Protein AF-A0A183IX13-F1 (afdb_monomer)

Nearest PDB structures (foldseek):
  3hfh-assembly2_B  TM=8.569E-01  e=1.271E-06  Homo sapiens
  7abg-assembly1_A4  TM=7.256E-01  e=8.792E-07  Homo sapiens
  3hfh-assembly1_A  TM=7.312E-01  e=2.353E-04  Homo sapiens
  4fqg-assembly1_A  TM=5.090E-01  e=6.286E-04  Homo sapiens
  2cqn-assembly1_A  TM=9.548E-01  e=1.582E-01  Homo sapiens

Sequence (136 aa):
MFRSSFSDFASKYGRDSRFKGIEKMRERETMFDDYVREVRRKEREEKTAVRNKQKTEFVELLKEQDTIRKHSKWSEIKKTIDSDARYRQVDSSSLKEDWFKEYCKTLTSENSVIINDMHHFLFLSVSQPYQPVFLG

Organism: NCBI:txid241478

Radius of gyration: 29.64 Å; Cα contacts (8 Å, |Δi|>4): 53; chains: 1; bounding box: 59×70×67 Å

InterPro domains:
  IPR002713 FF domain [PF01846] (4-35)
  IPR002713 FF domain [PF01846] (53-103)
  IPR002713 FF domain [SM00441] (51-106)
  IPR036517 FF domain superfamily [G3DSA:1.10.10.440] (2-40)
  IPR036517 FF domain superfamily [G3DSA:1.10.10.440] (41-113)
  IPR036517 FF domain superfamily [SSF81698] (3-45)
  IPR036517 FF domain superfamily [SSF81698] (44-110)
  IPR045148 Transcription elongation regulator 1-like [PTHR15377] (3-111)

Secondary structure (DSSP, 8-state):
-----HHHHHHHHTT-HHHHT---HHHHHHHHHHHHHHHHHHHHHHHHHHHHHHHHHHHHHHHT-TT--TT--HHHHHHHHTTSHHHHT---HHHHHHHHHHHHHHHHHHHHHHHHHHHHHHHHHHT---------

Structure (mmCIF, N/CA/C/O backbone):
data_AF-A0A183IX13-F1
#
_entry.id   AF-A0A183IX13-F1
#
loop_
_atom_site.group_PDB
_atom_site.id
_atom_site.type_symbol
_atom_site.label_atom_id
_atom_site.label_alt_id
_atom_site.label_comp_id
_atom_site.label_asym_id
_atom_site.label_entity_id
_atom_site.label_seq_id
_atom_site.pdbx_PDB_ins_code
_atom_site.Cartn_x
_atom_site.Cartn_y
_atom_site.Cartn_z
_atom_site.occupancy
_atom_site.B_iso_or_equiv
_atom_site.auth_seq_id
_atom_site.auth_comp_id
_atom_site.auth_asym_id
_atom_site.auth_atom_id
_atom_site.pdbx_PDB_model_num
ATOM 1 N N . MET A 1 1 ? 10.799 -9.145 -8.803 1.00 53.34 1 MET A N 1
ATOM 2 C CA . MET A 1 1 ? 12.246 -8.816 -8.778 1.00 53.34 1 MET A CA 1
ATOM 3 C C . MET A 1 1 ? 12.897 -9.297 -10.065 1.00 53.34 1 MET A C 1
ATOM 5 O O . MET A 1 1 ? 13.230 -10.471 -10.193 1.00 53.34 1 MET A O 1
ATOM 9 N N . PHE A 1 2 ? 13.077 -8.391 -11.021 1.00 62.94 2 PHE A N 1
ATOM 10 C CA . PHE A 1 2 ? 13.815 -8.661 -12.255 1.00 62.94 2 PHE A CA 1
ATOM 11 C C . PHE A 1 2 ? 15.295 -8.977 -11.949 1.00 62.94 2 PHE A C 1
ATOM 13 O O . PHE A 1 2 ? 15.956 -8.202 -11.249 1.00 62.94 2 PHE A O 1
ATOM 20 N N . ARG A 1 3 ? 15.787 -10.135 -12.420 1.00 65.69 3 ARG A N 1
ATOM 21 C CA . ARG A 1 3 ? 17.099 -10.713 -12.054 1.00 65.69 3 ARG A CA 1
ATOM 22 C C . ARG A 1 3 ? 18.089 -10.908 -13.211 1.00 65.69 3 ARG A C 1
ATOM 24 O O . ARG A 1 3 ? 19.174 -11.411 -12.953 1.00 65.69 3 ARG A O 1
ATOM 31 N N . SER A 1 4 ? 17.764 -10.546 -14.452 1.00 80.19 4 SER A N 1
ATOM 32 C CA . SER A 1 4 ? 18.718 -10.718 -15.560 1.00 80.19 4 SER A CA 1
ATOM 33 C C . SER A 1 4 ? 19.664 -9.528 -15.675 1.00 80.19 4 SER A C 1
ATOM 35 O O . SER A 1 4 ? 19.226 -8.384 -15.536 1.00 80.19 4 SER A O 1
ATOM 37 N N . SER A 1 5 ? 20.938 -9.798 -15.957 1.00 87.88 5 SER A N 1
ATOM 38 C CA . SER A 1 5 ? 21.917 -8.775 -16.331 1.00 87.88 5 SER A CA 1
ATOM 39 C C . SER A 1 5 ? 21.714 -8.315 -17.781 1.00 87.88 5 SER A C 1
ATOM 41 O O . SER A 1 5 ? 21.017 -8.977 -18.560 1.00 87.88 5 SER A O 1
ATOM 43 N N . PHE A 1 6 ? 22.346 -7.203 -18.174 1.00 89.62 6 PHE A N 1
ATOM 44 C CA . PHE A 1 6 ? 22.346 -6.771 -19.575 1.00 89.62 6 PHE A CA 1
ATOM 45 C C . PHE A 1 6 ? 22.981 -7.825 -20.494 1.00 89.62 6 PHE A C 1
ATOM 47 O O . PHE A 1 6 ? 22.484 -8.054 -21.591 1.00 89.62 6 PHE A O 1
ATOM 54 N N . SER A 1 7 ? 24.022 -8.526 -20.031 1.00 89.31 7 SER A N 1
ATOM 55 C CA . SER A 1 7 ? 24.673 -9.603 -20.791 1.00 89.31 7 SER A CA 1
ATOM 56 C C . SER A 1 7 ? 23.712 -10.761 -21.094 1.00 89.31 7 SER A C 1
ATOM 58 O O . SER A 1 7 ? 23.627 -11.224 -22.235 1.00 89.31 7 SER A O 1
ATOM 60 N N . ASP A 1 8 ? 22.913 -11.173 -20.105 1.00 91.12 8 ASP A N 1
ATOM 61 C CA . ASP A 1 8 ? 21.891 -12.214 -20.283 1.00 91.12 8 ASP A CA 1
ATOM 62 C C . ASP A 1 8 ? 20.805 -11.761 -21.269 1.00 91.12 8 ASP A C 1
ATOM 64 O O . ASP A 1 8 ? 20.358 -12.524 -22.130 1.00 91.12 8 ASP A O 1
ATOM 68 N N . PHE A 1 9 ? 20.394 -10.494 -21.165 1.00 90.88 9 PHE A N 1
ATOM 69 C CA . PHE A 1 9 ? 19.417 -9.882 -22.059 1.00 90.88 9 PHE A CA 1
ATOM 70 C C . PHE A 1 9 ? 19.941 -9.803 -23.500 1.00 90.88 9 PHE A C 1
ATOM 72 O O . PHE A 1 9 ? 19.274 -10.259 -24.428 1.00 90.88 9 PHE A O 1
ATOM 79 N N . ALA A 1 10 ? 21.156 -9.296 -23.695 1.00 90.69 10 ALA A N 1
ATOM 80 C CA . ALA A 1 10 ? 21.797 -9.173 -24.998 1.00 90.69 10 ALA A CA 1
ATOM 81 C C . ALA A 1 10 ? 22.024 -10.541 -25.656 1.00 90.69 10 ALA A C 1
ATOM 83 O O . ALA A 1 10 ? 21.764 -10.703 -26.847 1.00 90.69 10 ALA A O 1
ATOM 84 N N . SER A 1 11 ? 22.432 -11.546 -24.880 1.00 90.81 11 SER A N 1
ATOM 85 C CA . SER A 1 11 ? 22.611 -12.916 -25.376 1.00 90.81 11 SER A CA 1
ATOM 86 C C . SER A 1 11 ? 21.286 -13.535 -25.832 1.00 90.81 11 SER A C 1
ATOM 88 O O . SER A 1 11 ? 21.237 -14.219 -26.854 1.00 90.81 11 SER A O 1
ATOM 90 N N . LYS A 1 12 ? 20.189 -13.252 -25.119 1.00 91.12 12 LYS A N 1
ATOM 91 C CA . LYS A 1 12 ? 18.851 -13.760 -25.446 1.00 91.12 12 LYS A CA 1
ATOM 92 C C . LYS A 1 12 ? 18.212 -13.055 -26.647 1.00 91.12 12 LYS A C 1
ATOM 94 O O . LYS A 1 12 ? 17.578 -13.714 -27.469 1.00 91.12 12 LYS A O 1
ATOM 99 N N . TYR A 1 13 ? 18.367 -11.736 -26.757 1.00 90.19 13 TYR A N 1
ATOM 100 C CA . TYR A 1 13 ? 17.680 -10.913 -27.763 1.00 90.19 13 TYR A CA 1
ATOM 101 C C . TYR A 1 13 ? 18.599 -10.389 -28.874 1.00 90.19 13 TYR A C 1
ATOM 103 O O . TYR A 1 13 ? 18.150 -9.646 -29.739 1.00 90.19 13 TYR A O 1
ATOM 111 N N . GLY A 1 14 ? 19.863 -10.814 -28.932 1.00 86.69 14 GLY A N 1
ATOM 112 C CA . GLY A 1 14 ? 20.855 -10.307 -29.889 1.00 86.69 14 GLY A CA 1
ATOM 113 C C . GLY A 1 14 ? 20.515 -10.511 -31.372 1.00 86.69 14 GLY A C 1
ATOM 114 O O . GLY A 1 14 ? 21.072 -9.839 -32.241 1.00 86.69 14 GLY A O 1
ATOM 115 N N . ARG A 1 15 ? 19.590 -11.428 -31.685 1.00 91.25 15 ARG A N 1
ATOM 116 C CA . ARG A 1 15 ? 19.076 -11.651 -33.048 1.00 91.25 15 ARG A CA 1
ATOM 117 C C . ARG A 1 15 ? 17.820 -10.837 -33.375 1.00 91.25 15 ARG A C 1
ATOM 119 O O . ARG A 1 15 ? 17.477 -10.759 -34.551 1.00 91.25 15 ARG A O 1
ATOM 126 N N . ASP A 1 16 ? 17.169 -10.240 -32.378 1.00 93.25 16 ASP A N 1
ATOM 127 C CA . ASP A 1 16 ? 15.936 -9.466 -32.537 1.00 93.25 16 ASP A CA 1
ATOM 128 C C . ASP A 1 16 ? 16.203 -8.185 -33.342 1.00 93.25 16 ASP A C 1
ATOM 130 O O . ASP A 1 16 ? 17.182 -7.471 -33.102 1.00 93.25 16 ASP A O 1
ATOM 134 N N . SER A 1 17 ? 15.334 -7.892 -34.312 1.00 91.06 17 SER A N 1
ATOM 135 C CA . SER A 1 17 ? 15.467 -6.716 -35.178 1.00 91.06 17 SER A CA 1
ATOM 136 C C . SER A 1 17 ? 15.423 -5.408 -34.388 1.00 91.06 17 SER A C 1
ATOM 138 O O . SER A 1 17 ? 16.157 -4.481 -34.721 1.00 91.06 17 SER A O 1
ATOM 140 N N . ARG A 1 18 ? 14.648 -5.345 -33.299 1.00 90.00 18 ARG A N 1
ATOM 141 C CA . ARG A 1 18 ? 14.557 -4.169 -32.418 1.00 90.00 18 ARG A CA 1
ATOM 142 C C . ARG A 1 18 ? 15.844 -3.962 -31.630 1.00 90.00 18 ARG A C 1
ATOM 144 O O . ARG A 1 18 ? 16.263 -2.829 -31.436 1.00 90.00 18 ARG A O 1
ATOM 151 N N . PHE A 1 19 ? 16.497 -5.051 -31.217 1.00 87.00 19 PHE A N 1
ATOM 152 C CA . PHE A 1 19 ? 17.793 -4.987 -30.537 1.00 87.00 19 PHE A CA 1
ATOM 153 C C . PHE A 1 19 ? 18.907 -4.551 -31.496 1.00 87.00 19 PHE A C 1
ATOM 155 O O . PHE A 1 19 ? 19.734 -3.710 -31.150 1.00 87.00 19 PHE A O 1
ATOM 162 N N . LYS A 1 20 ? 18.918 -5.087 -32.724 1.00 89.56 20 LYS A N 1
ATOM 163 C CA . LYS A 1 20 ? 19.896 -4.716 -33.760 1.00 89.56 20 LYS A CA 1
ATOM 164 C C . LYS A 1 20 ? 19.704 -3.300 -34.299 1.00 89.56 20 LYS A C 1
ATOM 166 O O . LYS A 1 20 ? 20.701 -2.664 -34.620 1.00 89.56 20 LYS A O 1
ATOM 171 N N . GLY A 1 21 ? 18.460 -2.827 -34.375 1.00 90.00 21 GLY A N 1
ATOM 172 C CA . GLY A 1 21 ? 18.111 -1.496 -34.878 1.00 90.00 21 GLY A CA 1
ATOM 173 C C . GLY A 1 21 ? 18.619 -0.340 -34.013 1.00 90.00 21 GLY A C 1
ATOM 174 O O . GLY A 1 21 ? 18.672 0.788 -34.483 1.00 90.00 21 GLY A O 1
ATOM 175 N N . ILE A 1 22 ? 19.032 -0.607 -32.771 1.00 90.00 22 ILE A N 1
ATOM 176 C CA . ILE A 1 22 ? 19.727 0.371 -31.930 1.00 90.00 22 ILE A CA 1
ATOM 177 C C . ILE A 1 22 ? 21.218 0.234 -32.222 1.00 90.00 22 ILE A C 1
ATOM 179 O O . ILE A 1 22 ? 21.835 -0.745 -31.814 1.00 90.00 22 ILE A O 1
ATOM 183 N N . GLU A 1 23 ? 21.823 1.167 -32.942 1.00 88.25 23 GLU A N 1
ATOM 184 C CA . GLU A 1 23 ? 23.198 0.993 -33.432 1.00 88.25 23 GLU A CA 1
ATOM 185 C C . GLU A 1 23 ? 24.246 1.088 -32.316 1.00 88.25 23 GLU A C 1
ATOM 187 O O . GLU A 1 23 ? 25.223 0.335 -32.299 1.00 88.25 23 GLU A O 1
ATOM 192 N N . LYS A 1 24 ? 24.036 1.979 -31.340 1.00 92.88 24 LYS A N 1
ATOM 193 C CA . LYS A 1 24 ? 25.019 2.231 -30.283 1.00 92.88 24 LYS A CA 1
ATOM 194 C C . LYS A 1 24 ? 24.825 1.288 -29.101 1.00 92.88 24 LYS A C 1
ATOM 196 O O . LYS A 1 24 ? 23.783 1.292 -28.451 1.00 92.88 24 LYS A O 1
ATOM 201 N N . MET A 1 25 ? 25.883 0.557 -28.742 1.00 89.94 25 MET A N 1
ATOM 202 C CA . MET A 1 25 ? 25.877 -0.349 -27.582 1.00 89.94 25 MET A CA 1
ATOM 203 C C . MET A 1 25 ? 25.474 0.366 -26.284 1.00 89.94 25 MET A C 1
ATOM 205 O O . MET A 1 25 ? 24.652 -0.142 -25.529 1.00 89.94 25 MET A O 1
ATOM 209 N N 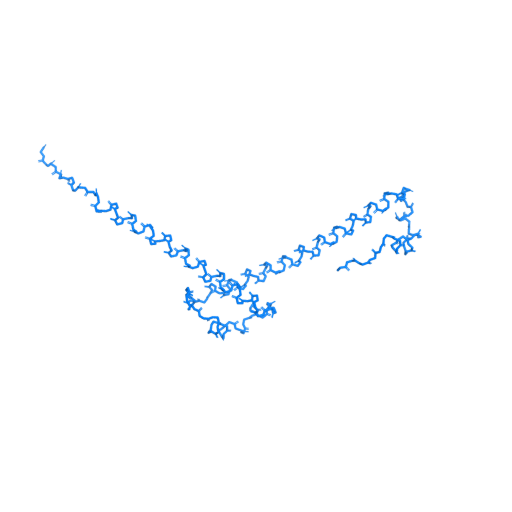. ARG A 1 26 ? 25.986 1.585 -26.072 1.00 91.06 26 ARG A N 1
ATOM 210 C CA . ARG A 1 26 ? 25.656 2.405 -24.899 1.00 91.06 26 ARG A CA 1
ATOM 211 C C . ARG A 1 26 ? 24.166 2.751 -24.818 1.00 91.06 26 ARG A C 1
ATOM 213 O O . ARG A 1 26 ? 23.618 2.808 -23.724 1.00 91.06 26 ARG A O 1
ATOM 220 N N . GLU A 1 27 ? 23.506 2.973 -25.954 1.00 92.88 27 GLU A N 1
ATOM 221 C CA . GLU A 1 27 ? 22.063 3.253 -25.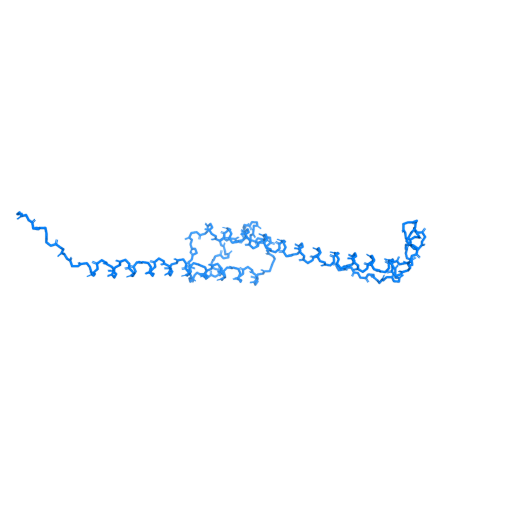987 1.00 92.88 27 GLU A CA 1
ATOM 222 C C . GLU A 1 27 ? 21.254 1.990 -25.656 1.00 92.88 27 GLU A C 1
ATOM 224 O O . GLU A 1 27 ? 20.282 2.071 -24.908 1.00 92.88 27 GLU A O 1
ATOM 229 N N . ARG A 1 28 ? 21.695 0.809 -26.121 1.00 92.06 28 ARG A N 1
ATOM 230 C CA . ARG A 1 28 ? 21.084 -0.482 -25.747 1.00 92.06 28 ARG A CA 1
ATOM 231 C C . ARG A 1 28 ? 21.135 -0.719 -24.240 1.00 92.06 28 ARG A C 1
ATOM 233 O O . ARG A 1 28 ? 20.127 -1.105 -23.654 1.00 92.06 28 ARG A O 1
ATOM 240 N N . GLU A 1 29 ? 22.297 -0.489 -23.637 1.00 92.56 29 GLU A N 1
ATOM 241 C CA . GLU A 1 29 ? 22.506 -0.646 -22.196 1.00 92.56 29 GLU A CA 1
ATOM 242 C C . GLU A 1 29 ? 21.690 0.381 -21.398 1.00 92.56 29 GLU A C 1
ATOM 244 O O . GLU A 1 29 ? 20.966 0.001 -20.483 1.00 92.56 29 GLU A O 1
ATOM 249 N N . THR A 1 30 ? 21.684 1.651 -21.822 1.00 94.38 30 THR A N 1
ATOM 250 C CA . THR A 1 30 ? 20.882 2.709 -21.177 1.00 94.38 30 THR A CA 1
ATOM 251 C C . THR A 1 30 ? 19.391 2.366 -21.170 1.00 94.38 30 THR A C 1
ATOM 253 O O . THR A 1 30 ? 18.747 2.430 -20.126 1.00 94.38 30 THR A O 1
ATOM 256 N N . MET A 1 31 ? 18.834 1.943 -22.311 1.00 91.94 31 MET A N 1
ATOM 257 C CA . MET A 1 31 ? 17.415 1.575 -22.385 1.00 91.94 31 MET A CA 1
ATOM 258 C C . MET A 1 31 ? 17.081 0.344 -21.543 1.00 91.94 31 MET A C 1
ATOM 260 O O . MET A 1 31 ? 15.993 0.263 -20.970 1.00 91.94 31 MET A O 1
ATOM 264 N N . PHE A 1 32 ? 18.003 -0.615 -21.457 1.00 92.12 32 PHE A N 1
ATOM 265 C CA . PHE A 1 32 ? 17.837 -1.761 -20.576 1.00 92.12 32 PHE A CA 1
ATOM 266 C C . PHE A 1 32 ? 17.823 -1.335 -19.104 1.00 92.12 32 PHE A C 1
ATOM 268 O O . PHE A 1 32 ? 16.908 -1.716 -18.376 1.00 92.12 32 PHE A O 1
ATOM 275 N N . ASP A 1 33 ? 18.777 -0.515 -18.671 1.00 92.12 33 ASP A N 1
ATOM 276 C CA . ASP A 1 33 ? 18.857 -0.040 -17.289 1.00 92.12 33 ASP A CA 1
ATOM 277 C C . ASP A 1 33 ? 17.637 0.794 -16.891 1.00 92.12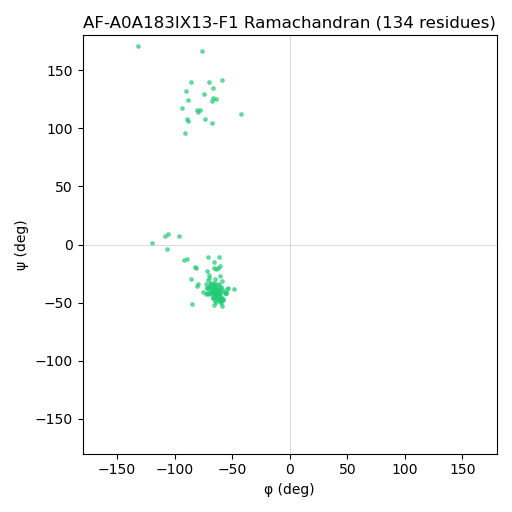 33 ASP A C 1
ATOM 279 O O . ASP A 1 33 ? 17.092 0.615 -15.796 1.00 92.12 33 ASP A O 1
ATOM 283 N N . ASP A 1 34 ? 17.166 1.662 -17.787 1.00 94.69 34 ASP A N 1
ATOM 284 C CA . ASP A 1 34 ? 15.947 2.438 -17.582 1.00 94.69 34 ASP A CA 1
ATOM 285 C C . ASP A 1 34 ? 14.724 1.524 -17.469 1.00 94.69 34 ASP A C 1
ATOM 287 O O . ASP A 1 34 ? 13.941 1.662 -16.528 1.00 94.69 34 ASP A O 1
ATOM 291 N N . TYR A 1 35 ? 14.596 0.519 -18.340 1.00 92.25 35 TYR A N 1
ATOM 292 C CA . TYR A 1 35 ? 13.537 -0.483 -18.225 1.00 92.25 35 TYR A CA 1
ATOM 293 C C . TYR A 1 35 ? 13.597 -1.233 -16.887 1.00 92.25 35 TYR A C 1
ATOM 295 O O . TYR A 1 35 ? 12.580 -1.374 -16.206 1.00 92.25 35 TYR A O 1
ATOM 303 N N . VAL A 1 36 ? 14.781 -1.681 -16.459 1.00 92.00 36 VAL A N 1
ATOM 304 C CA . VAL A 1 36 ? 14.958 -2.362 -15.167 1.00 92.00 36 VAL A CA 1
ATOM 305 C C . VAL A 1 36 ? 14.568 -1.448 -14.007 1.00 92.00 36 VAL A C 1
ATOM 307 O O . VAL A 1 36 ? 13.903 -1.896 -13.065 1.00 92.00 36 VAL A O 1
ATOM 310 N N . ARG A 1 37 ? 14.957 -0.169 -14.059 1.00 92.38 37 ARG A N 1
ATOM 311 C CA . ARG A 1 37 ? 14.584 0.835 -13.057 1.00 92.38 37 ARG A CA 1
ATOM 312 C C . ARG A 1 37 ? 13.072 1.014 -13.005 1.00 92.38 37 ARG A C 1
ATOM 314 O O . ARG A 1 37 ? 12.508 0.962 -11.912 1.00 92.38 37 ARG A O 1
ATOM 321 N N . GLU A 1 38 ? 12.427 1.151 -14.157 1.00 93.75 38 GLU A N 1
ATOM 322 C CA . GLU A 1 38 ? 10.981 1.329 -14.261 1.00 93.75 38 GLU A CA 1
ATOM 323 C C . GLU A 1 38 ? 10.209 0.105 -13.772 1.00 93.75 38 GLU A C 1
ATOM 325 O O . GLU A 1 38 ? 9.277 0.248 -12.982 1.00 93.75 38 GLU A O 1
ATOM 330 N N . VAL A 1 39 ? 10.635 -1.111 -14.125 1.00 92.62 39 VAL A N 1
ATOM 331 C CA . VAL A 1 39 ? 10.039 -2.347 -13.595 1.00 92.62 39 VAL A CA 1
ATOM 332 C C . VAL A 1 39 ? 10.148 -2.384 -12.071 1.00 92.62 39 VAL A C 1
ATOM 334 O O . VAL A 1 39 ? 9.155 -2.624 -11.386 1.00 92.62 39 VAL A O 1
ATOM 337 N N . ARG A 1 40 ? 11.326 -2.086 -11.507 1.00 91.00 40 ARG A N 1
ATOM 338 C CA . ARG A 1 40 ? 11.527 -2.049 -10.046 1.00 91.00 40 ARG A CA 1
ATOM 339 C C . ARG A 1 40 ? 10.729 -0.940 -9.366 1.00 91.00 40 ARG A C 1
ATOM 341 O O . ARG A 1 40 ? 10.323 -1.092 -8.213 1.00 91.00 40 ARG A O 1
ATOM 348 N N . ARG A 1 41 ? 10.556 0.204 -10.024 1.00 93.12 41 ARG A N 1
ATOM 349 C CA . ARG A 1 41 ? 9.724 1.307 -9.537 1.00 93.12 41 ARG A CA 1
ATOM 350 C C . ARG A 1 41 ? 8.260 0.868 -9.497 1.00 93.12 41 ARG A C 1
ATOM 352 O O . ARG A 1 41 ? 7.663 0.908 -8.425 1.00 93.12 41 ARG A O 1
ATOM 359 N N . LYS A 1 42 ? 7.743 0.330 -10.603 1.00 93.25 42 LYS A N 1
ATOM 360 C CA . LYS A 1 42 ? 6.367 -0.161 -10.724 1.00 93.25 42 LYS A CA 1
ATOM 361 C C . LYS A 1 42 ? 6.052 -1.279 -9.726 1.00 93.25 42 LYS A C 1
ATOM 363 O O . LYS A 1 42 ? 5.049 -1.185 -9.032 1.00 93.25 42 LYS A O 1
ATOM 368 N N . GLU A 1 43 ? 6.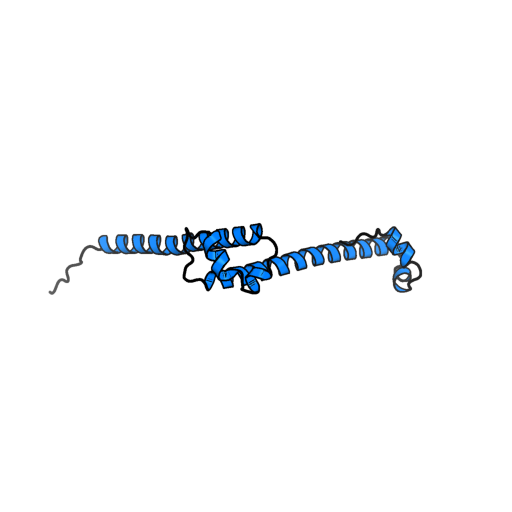934 -2.273 -9.568 1.00 92.81 43 GLU A N 1
ATOM 369 C CA . GLU A 1 43 ? 6.765 -3.349 -8.570 1.00 92.81 43 GLU A CA 1
ATOM 370 C C . GLU A 1 43 ? 6.632 -2.786 -7.136 1.00 92.81 43 GLU A C 1
ATOM 372 O O . GLU A 1 43 ? 5.813 -3.256 -6.342 1.00 92.81 43 GLU A O 1
ATOM 377 N N . ARG A 1 44 ? 7.429 -1.766 -6.777 1.00 91.88 44 ARG A N 1
ATOM 378 C CA . ARG A 1 44 ? 7.368 -1.130 -5.447 1.00 91.88 44 ARG A CA 1
ATOM 379 C C . ARG A 1 44 ? 6.097 -0.307 -5.250 1.00 91.88 44 ARG A C 1
ATOM 381 O O . ARG A 1 44 ? 5.520 -0.334 -4.159 1.00 91.88 44 ARG A O 1
ATOM 388 N N . GLU A 1 45 ? 5.691 0.431 -6.275 1.00 94.94 45 GLU A N 1
ATOM 389 C CA . GLU A 1 45 ? 4.483 1.254 -6.255 1.00 94.94 45 GLU A CA 1
ATOM 390 C C . GLU A 1 45 ? 3.228 0.399 -6.172 1.00 94.94 45 GLU A C 1
ATOM 392 O O . GLU A 1 45 ? 2.391 0.660 -5.317 1.00 94.94 45 GLU A O 1
ATOM 397 N N . GLU A 1 46 ? 3.132 -0.669 -6.960 1.00 94.38 46 GLU A N 1
ATOM 398 C CA . GLU A 1 46 ? 2.004 -1.599 -6.927 1.00 94.38 46 GLU A CA 1
ATOM 399 C C . GLU A 1 46 ? 1.874 -2.264 -5.553 1.00 94.38 46 GLU A C 1
ATOM 401 O O . GLU A 1 46 ? 0.806 -2.231 -4.943 1.00 94.38 46 GLU A O 1
ATOM 406 N N . LYS A 1 47 ? 2.984 -2.755 -4.982 1.00 92.69 47 LYS A N 1
ATOM 407 C CA . LYS A 1 47 ? 2.989 -3.302 -3.615 1.00 92.69 47 LYS A CA 1
ATOM 408 C C . LYS A 1 47 ? 2.533 -2.270 -2.576 1.00 92.69 47 LYS A C 1
ATOM 410 O O . LYS A 1 47 ? 1.853 -2.612 -1.609 1.00 92.69 47 LYS A O 1
ATOM 415 N N . THR A 1 48 ? 2.924 -1.010 -2.751 1.00 94.25 48 THR A N 1
ATOM 416 C CA . THR A 1 48 ? 2.523 0.083 -1.858 1.00 94.25 48 THR A CA 1
ATOM 417 C C . THR A 1 48 ? 1.052 0.445 -2.037 1.00 94.25 48 THR A C 1
ATOM 419 O O . THR A 1 48 ? 0.358 0.616 -1.040 1.00 94.25 48 THR A O 1
ATOM 422 N N . ALA A 1 49 ? 0.557 0.495 -3.272 1.00 95.50 49 ALA A N 1
ATOM 423 C CA . ALA A 1 49 ? -0.836 0.772 -3.593 1.00 95.50 49 ALA A CA 1
ATOM 424 C C . ALA A 1 49 ? -1.763 -0.310 -3.028 1.00 95.50 49 ALA A C 1
ATOM 426 O O . ALA A 1 49 ? -2.746 0.022 -2.371 1.00 95.50 49 ALA A O 1
ATOM 427 N N . VAL A 1 50 ? -1.406 -1.591 -3.185 1.00 94.88 50 VAL A N 1
ATOM 428 C CA . VAL A 1 50 ? -2.150 -2.715 -2.595 1.00 94.88 50 VAL A CA 1
ATOM 429 C C . VAL A 1 50 ? -2.196 -2.596 -1.072 1.00 94.88 50 VAL A C 1
ATOM 431 O O . VAL A 1 50 ? -3.277 -2.655 -0.491 1.00 94.88 50 VAL A O 1
ATOM 434 N N . ARG A 1 51 ? -1.050 -2.351 -0.418 1.00 93.81 51 ARG A N 1
ATOM 435 C CA . ARG A 1 51 ? -0.992 -2.171 1.042 1.00 93.81 51 ARG A CA 1
ATOM 436 C C . ARG A 1 51 ? -1.830 -0.979 1.510 1.00 93.81 51 ARG A C 1
ATOM 438 O O . ARG A 1 51 ? -2.511 -1.075 2.525 1.00 93.81 51 ARG A O 1
ATOM 445 N N . ASN A 1 52 ? -1.769 0.144 0.798 1.00 95.50 52 ASN A N 1
ATOM 446 C CA . ASN A 1 52 ? -2.527 1.342 1.148 1.00 95.50 52 ASN A CA 1
ATOM 447 C C . ASN A 1 52 ? -4.031 1.112 0.977 1.00 95.50 52 ASN A C 1
ATOM 449 O O . ASN A 1 52 ? -4.790 1.482 1.863 1.00 95.50 52 ASN A O 1
ATOM 453 N N . LYS A 1 53 ? -4.451 0.446 -0.105 1.00 95.94 53 LYS A N 1
ATOM 454 C CA . LYS A 1 53 ? -5.849 0.061 -0.323 1.00 95.94 53 LYS A CA 1
ATOM 455 C C . LYS A 1 53 ? -6.359 -0.841 0.804 1.00 95.94 53 LYS A C 1
ATOM 457 O O . LYS A 1 53 ? -7.363 -0.516 1.424 1.00 95.94 53 LYS A O 1
ATOM 462 N N . GLN A 1 54 ? -5.613 -1.900 1.128 1.00 96.62 54 GLN A N 1
ATOM 463 C CA . GLN A 1 54 ? -5.921 -2.790 2.252 1.00 96.62 54 GLN A CA 1
ATOM 464 C C . GLN A 1 54 ? -6.041 -2.026 3.575 1.00 96.62 54 GLN A C 1
ATOM 466 O O . GLN A 1 54 ? -6.947 -2.291 4.356 1.00 96.62 54 GLN A O 1
ATOM 471 N N . LYS A 1 55 ? -5.142 -1.064 3.828 1.00 96.19 55 LYS A N 1
ATOM 472 C CA . LYS A 1 55 ? -5.203 -0.220 5.026 1.00 96.19 55 LYS A CA 1
ATOM 473 C C . LYS A 1 55 ? -6.473 0.624 5.052 1.00 96.19 55 LYS A C 1
ATOM 475 O O . LYS A 1 55 ? -7.121 0.678 6.091 1.00 96.19 55 LYS A O 1
ATOM 480 N N . THR A 1 56 ? -6.824 1.269 3.942 1.00 96.69 56 THR A N 1
ATOM 481 C CA . THR A 1 56 ? -8.043 2.081 3.842 1.00 96.69 56 THR A CA 1
ATOM 482 C C . THR A 1 56 ? -9.286 1.242 4.123 1.00 96.69 56 THR A C 1
ATOM 484 O O . THR A 1 56 ? -10.033 1.575 5.035 1.00 96.69 56 THR A O 1
ATOM 487 N N . GLU A 1 57 ? -9.448 0.115 3.427 1.00 96.69 57 GLU A N 1
ATOM 488 C CA . GLU A 1 57 ? -10.595 -0.793 3.589 1.00 96.69 57 GLU A CA 1
ATOM 489 C C . GLU A 1 57 ? -10.677 -1.350 5.022 1.00 96.69 57 GLU A C 1
ATOM 491 O O . GLU A 1 57 ? -11.753 -1.436 5.614 1.00 96.69 57 GLU A O 1
ATOM 496 N N . PHE A 1 58 ? -9.531 -1.683 5.622 1.00 96.94 58 PHE A N 1
ATOM 497 C CA . PHE A 1 58 ? -9.465 -2.141 7.007 1.00 96.94 58 PHE A CA 1
ATOM 498 C C . PHE A 1 58 ? -9.852 -1.041 8.006 1.00 96.94 58 PHE A C 1
ATOM 500 O O . PHE A 1 58 ? -10.568 -1.302 8.967 1.00 96.94 58 PHE A O 1
ATOM 507 N N . VAL A 1 59 ? -9.400 0.197 7.798 1.00 95.31 59 VAL A N 1
ATOM 508 C CA . VAL A 1 59 ? -9.762 1.328 8.665 1.00 95.31 59 VAL A CA 1
ATOM 509 C C . VAL A 1 59 ? -11.241 1.693 8.513 1.00 95.31 59 VAL A C 1
ATOM 511 O O . VAL A 1 59 ? -11.868 2.048 9.504 1.00 95.31 59 VAL A O 1
ATOM 514 N N . GLU A 1 60 ? -11.819 1.582 7.318 1.00 96.19 60 GLU A N 1
ATOM 515 C CA . GLU A 1 60 ? -13.267 1.733 7.107 1.00 96.19 60 GLU A CA 1
ATOM 516 C C . GLU A 1 60 ? -14.060 0.698 7.909 1.00 96.19 60 GLU A C 1
ATOM 518 O O . GLU A 1 60 ? -14.960 1.074 8.656 1.00 96.19 60 GLU A O 1
ATOM 523 N N . LEU A 1 61 ? -13.646 -0.573 7.872 1.00 96.00 61 LEU A N 1
ATOM 524 C CA . LEU A 1 61 ? -14.223 -1.620 8.717 1.00 96.00 61 LEU A CA 1
ATOM 525 C C . LEU A 1 61 ? -14.145 -1.270 10.212 1.00 96.00 61 LEU A C 1
ATOM 527 O O . LEU A 1 61 ? -15.105 -1.504 10.941 1.00 96.00 61 LEU A O 1
ATOM 531 N N . LEU A 1 62 ? -13.026 -0.705 10.683 1.00 94.88 62 LEU A N 1
ATOM 532 C CA . LEU A 1 62 ? -12.902 -0.265 12.078 1.00 94.88 62 LEU A CA 1
ATOM 533 C C . LEU A 1 62 ? -13.838 0.905 12.405 1.00 94.88 62 LEU A C 1
ATOM 535 O O . LEU A 1 62 ? -14.398 0.935 13.496 1.00 94.88 62 LEU A O 1
ATOM 539 N N . LYS A 1 63 ? -14.027 1.851 11.480 1.00 92.88 63 LYS A N 1
ATOM 540 C CA . LYS A 1 63 ? -14.949 2.984 11.662 1.00 92.88 63 LYS A CA 1
ATOM 541 C C . LYS A 1 63 ? -16.407 2.548 11.776 1.00 92.88 63 LYS A C 1
ATOM 543 O O . LYS A 1 63 ? -17.165 3.210 12.469 1.00 92.88 63 LYS A O 1
ATOM 548 N N . GLU A 1 64 ? -16.782 1.444 11.136 1.00 93.69 64 GLU A N 1
ATOM 549 C CA . GLU A 1 64 ? -18.117 0.840 11.258 1.00 93.69 64 GLU A CA 1
ATOM 550 C C . GLU A 1 64 ? -18.355 0.181 12.632 1.00 93.69 64 GLU A C 1
ATOM 552 O O . GLU A 1 64 ? -19.481 -0.192 12.951 1.00 93.69 64 GLU A O 1
ATOM 557 N N . GLN A 1 65 ? -17.316 0.014 13.463 1.00 91.94 65 GLN A N 1
ATOM 558 C CA . GLN A 1 65 ? -17.452 -0.583 14.792 1.00 91.94 65 GLN A CA 1
ATOM 559 C C . GLN A 1 65 ? -17.713 0.483 15.865 1.00 91.94 65 GLN A C 1
ATOM 561 O O . GLN A 1 65 ? -16.786 1.017 16.481 1.00 91.94 65 GLN A O 1
ATOM 566 N N . ASP A 1 66 ? -18.987 0.694 16.197 1.00 87.12 66 ASP A N 1
ATOM 567 C CA . ASP A 1 66 ? -19.428 1.643 17.234 1.00 87.12 66 ASP A CA 1
ATOM 568 C C . ASP A 1 66 ? -18.908 1.337 18.649 1.00 87.12 66 ASP A C 1
ATOM 570 O O . ASP A 1 66 ? -19.048 2.154 19.562 1.00 87.12 66 ASP A O 1
ATOM 574 N N . THR A 1 67 ? -18.314 0.164 18.872 1.00 87.31 67 THR A N 1
ATOM 575 C CA . THR A 1 67 ? -17.761 -0.275 20.163 1.00 87.31 67 THR A CA 1
ATOM 576 C C . THR A 1 67 ? -16.296 0.123 20.360 1.00 87.31 67 THR A C 1
ATOM 578 O O . THR A 1 67 ? -15.785 0.048 21.482 1.00 87.31 67 THR A O 1
ATOM 581 N N . ILE A 1 68 ? -15.605 0.579 19.307 1.00 91.38 68 ILE A N 1
ATOM 582 C CA . ILE A 1 68 ? -14.199 0.976 19.406 1.00 91.38 68 ILE A CA 1
ATOM 583 C C . ILE A 1 68 ? -14.081 2.321 20.127 1.00 91.38 68 ILE A C 1
ATOM 585 O O . ILE A 1 68 ? -14.744 3.313 19.828 1.00 91.38 68 ILE A O 1
ATOM 58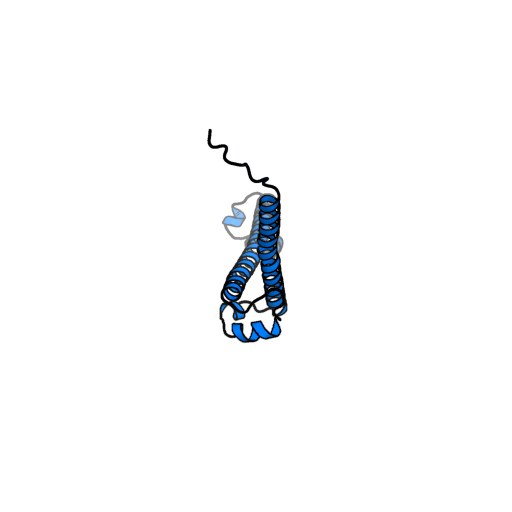9 N N . ARG A 1 69 ? -13.204 2.352 21.123 1.00 87.44 69 ARG A N 1
ATOM 590 C CA . ARG A 1 69 ? -12.818 3.515 21.918 1.00 87.44 69 ARG A CA 1
ATOM 591 C C . ARG A 1 69 ? -11.294 3.566 21.994 1.00 87.44 69 ARG A C 1
ATOM 593 O O . ARG A 1 69 ? -10.596 2.605 21.670 1.00 87.44 69 ARG A O 1
ATOM 600 N N . LYS A 1 70 ? -10.766 4.674 22.516 1.00 86.12 70 LYS A N 1
ATOM 601 C CA . LYS A 1 70 ? -9.324 4.905 22.728 1.00 86.12 70 LYS A CA 1
ATOM 602 C C . LYS A 1 70 ? -8.595 3.742 23.419 1.00 86.12 70 LYS A C 1
ATOM 604 O O . LYS A 1 70 ? -7.444 3.463 23.100 1.00 86.12 70 LYS A O 1
ATOM 609 N N . HIS A 1 71 ? -9.244 3.106 24.393 1.00 87.19 71 HIS A N 1
ATOM 610 C CA . HIS A 1 71 ? -8.647 2.064 25.233 1.00 87.19 71 HIS A CA 1
ATOM 611 C C . HIS A 1 71 ? -9.127 0.648 24.886 1.00 87.19 71 HIS A C 1
ATOM 613 O O . HIS A 1 71 ? -8.825 -0.288 25.629 1.00 87.19 71 HIS A O 1
ATOM 619 N N . SER A 1 72 ? -9.857 0.485 23.774 1.00 91.56 72 SER A N 1
ATOM 620 C CA . SER A 1 72 ? -10.336 -0.822 23.325 1.00 91.56 72 SER A CA 1
ATOM 621 C C . SER A 1 72 ? -9.175 -1.785 23.099 1.00 91.56 72 SER A C 1
ATOM 623 O O . SER A 1 72 ? -8.102 -1.412 22.615 1.00 91.56 72 SER A O 1
ATOM 625 N N . LYS A 1 73 ? -9.386 -3.051 23.462 1.00 93.94 73 LYS A N 1
ATOM 626 C CA . LYS A 1 73 ? -8.378 -4.099 23.320 1.00 93.94 73 LYS A CA 1
ATOM 627 C C . LYS A 1 73 ? -8.516 -4.775 21.963 1.00 93.94 73 LYS A C 1
ATOM 629 O O . LYS A 1 73 ? -9.597 -5.221 21.586 1.00 93.94 73 LYS A O 1
ATOM 634 N N . TRP A 1 74 ? -7.392 -4.928 21.262 1.00 95.31 74 TRP A N 1
ATOM 635 C CA . TRP A 1 74 ? -7.352 -5.605 19.963 1.00 95.31 74 TRP A CA 1
ATOM 636 C C . TRP A 1 74 ? -7.957 -7.016 20.012 1.00 95.31 74 TRP A C 1
ATOM 638 O O . TRP A 1 74 ? -8.672 -7.416 19.101 1.00 95.31 74 TRP A O 1
ATOM 648 N N . SER A 1 75 ? -7.734 -7.755 21.102 1.00 94.81 75 SER A N 1
ATOM 649 C CA . SER A 1 75 ? -8.255 -9.112 21.306 1.00 94.81 75 SER A CA 1
ATOM 650 C C . SER A 1 75 ? -9.781 -9.221 21.305 1.00 94.81 75 SER A C 1
ATOM 652 O O . SER A 1 75 ? -10.302 -10.294 21.010 1.00 94.81 75 SER A O 1
ATOM 654 N N . GLU A 1 76 ? -10.491 -8.155 21.672 1.00 92.88 76 GLU A N 1
ATOM 655 C CA . GLU A 1 76 ? -11.958 -8.119 21.699 1.00 92.88 76 GLU A CA 1
ATOM 656 C C . GLU A 1 76 ? -12.494 -7.760 20.317 1.00 92.88 76 GLU A C 1
ATOM 658 O O . GLU A 1 76 ? -13.277 -8.514 19.747 1.00 92.88 76 GLU A O 1
ATOM 663 N N . ILE A 1 77 ? -11.976 -6.673 19.739 1.00 94.38 77 ILE A N 1
ATOM 664 C CA . ILE A 1 77 ? -12.373 -6.186 18.413 1.00 94.38 77 ILE A CA 1
ATOM 665 C C . ILE A 1 77 ? -12.062 -7.215 17.330 1.00 94.38 77 ILE A C 1
ATOM 667 O O . ILE A 1 77 ? -12.879 -7.465 16.454 1.00 94.38 77 ILE A O 1
ATOM 671 N N . LYS A 1 78 ? -10.915 -7.896 17.413 1.00 93.44 78 LYS A N 1
ATOM 672 C CA . LYS A 1 78 ? -10.551 -8.950 16.464 1.00 93.44 78 LYS A CA 1
ATOM 673 C C . LYS A 1 78 ? -11.641 -10.019 16.335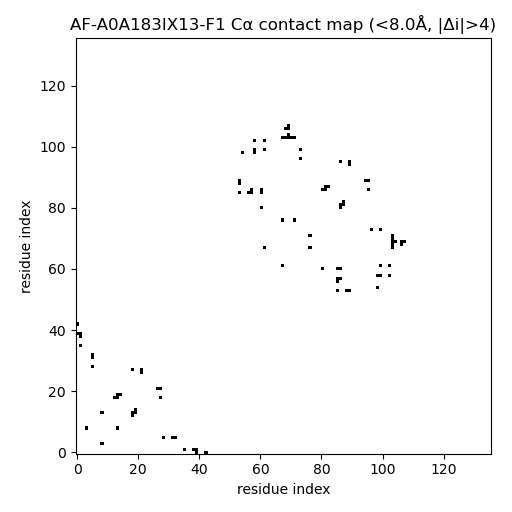 1.00 93.44 78 LYS A C 1
ATOM 675 O O . LYS A 1 78 ? -11.859 -10.486 15.228 1.00 93.44 78 LYS A O 1
ATOM 680 N N . LYS A 1 79 ? -12.320 -10.395 17.424 1.00 93.38 79 LYS A N 1
ATOM 681 C CA . LYS A 1 79 ? -13.365 -11.436 17.402 1.00 93.38 79 LYS A CA 1
ATOM 682 C C . LYS A 1 79 ? -14.647 -10.983 16.706 1.00 93.38 79 LYS A C 1
ATOM 684 O O . LYS A 1 79 ? -15.424 -11.828 16.287 1.00 93.38 79 LYS A O 1
ATOM 689 N N . THR A 1 80 ? -14.897 -9.676 16.628 1.00 93.44 80 THR A N 1
ATOM 690 C CA . THR A 1 80 ? -16.094 -9.149 15.963 1.00 93.44 80 THR A CA 1
ATOM 691 C C . THR A 1 80 ? -15.873 -8.976 14.466 1.00 93.44 80 THR A C 1
ATOM 693 O O . THR A 1 80 ? -16.813 -9.132 13.695 1.00 93.44 80 THR A O 1
ATOM 696 N N . ILE A 1 81 ? -14.633 -8.703 14.045 1.00 94.50 81 ILE A N 1
ATOM 697 C CA . ILE A 1 81 ? -14.305 -8.384 12.649 1.00 94.50 81 ILE A CA 1
ATOM 698 C C . ILE A 1 81 ? -13.581 -9.508 11.883 1.00 94.50 81 ILE A C 1
ATOM 700 O O . ILE A 1 81 ? -13.322 -9.350 10.693 1.00 94.50 81 ILE A O 1
ATOM 704 N N . ASP A 1 82 ? -13.227 -10.636 12.513 1.00 94.12 82 ASP A N 1
ATOM 705 C CA . ASP A 1 82 ? -12.411 -11.700 11.886 1.00 94.12 82 ASP A CA 1
ATOM 706 C C . ASP A 1 82 ? -13.078 -12.430 10.703 1.00 94.12 82 ASP A C 1
ATOM 708 O O . ASP A 1 82 ? -12.406 -13.049 9.862 1.00 94.12 82 ASP A O 1
ATOM 712 N N . SER A 1 83 ? -14.402 -12.358 10.627 1.00 93.94 83 SER A N 1
ATOM 713 C CA . SER A 1 83 ? -15.202 -12.924 9.547 1.00 93.94 83 SER A CA 1
ATOM 714 C C . SER A 1 83 ? -15.280 -12.020 8.313 1.00 93.94 83 SER A C 1
ATOM 716 O O . SER A 1 83 ? -15.535 -12.535 7.223 1.00 93.94 83 SER A O 1
ATOM 718 N N . ASP A 1 84 ? -14.994 -10.719 8.445 1.00 95.94 84 ASP A N 1
ATOM 719 C CA . ASP A 1 84 ? -15.092 -9.747 7.352 1.00 95.94 84 ASP A CA 1
ATOM 720 C C . ASP A 1 84 ? -13.990 -9.972 6.298 1.00 95.94 84 ASP A C 1
ATOM 722 O O . ASP A 1 84 ? -12.823 -10.254 6.604 1.00 95.94 84 ASP A O 1
ATOM 726 N N . ALA A 1 85 ? -14.351 -9.837 5.022 1.00 95.06 85 ALA A N 1
ATOM 727 C CA . ALA A 1 85 ? -13.422 -10.017 3.912 1.00 95.06 85 ALA A CA 1
ATOM 728 C C . ALA A 1 85 ? -12.255 -9.013 3.956 1.00 95.06 8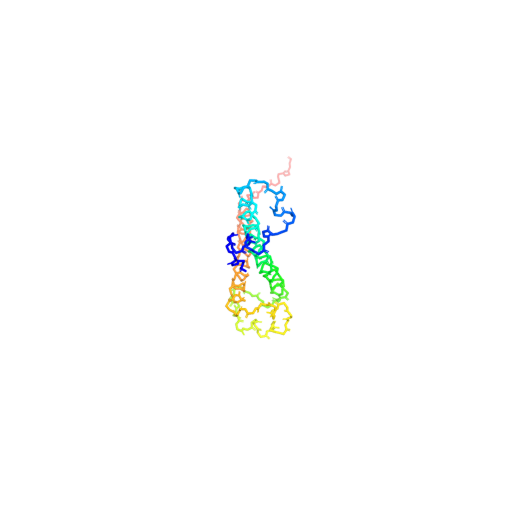5 ALA A C 1
ATOM 730 O O . ALA A 1 85 ? -11.110 -9.406 3.724 1.00 95.06 85 ALA A O 1
ATOM 731 N N . ARG A 1 86 ? -12.511 -7.752 4.333 1.00 94.62 86 ARG A N 1
ATOM 732 C CA . ARG A 1 86 ? -11.504 -6.681 4.459 1.00 94.62 86 ARG A CA 1
ATOM 733 C C . ARG A 1 86 ? -10.509 -6.982 5.579 1.00 94.62 86 ARG A C 1
ATOM 735 O O . ARG A 1 86 ? -9.322 -6.684 5.456 1.00 94.62 86 ARG A O 1
ATOM 742 N N . TYR A 1 87 ? -10.954 -7.649 6.648 1.00 94.81 87 TYR A N 1
ATOM 743 C CA . TYR A 1 87 ? -10.056 -8.174 7.679 1.00 94.81 87 TYR A CA 1
ATOM 744 C C . TYR A 1 87 ? -9.171 -9.301 7.138 1.00 94.81 87 TYR A C 1
ATOM 746 O O . TYR A 1 87 ? -7.965 -9.335 7.402 1.00 94.81 87 TYR A O 1
ATOM 754 N N . ARG A 1 88 ? -9.758 -10.252 6.403 1.00 94.00 88 ARG A N 1
ATOM 755 C CA . ARG A 1 88 ? -9.048 -11.429 5.873 1.00 94.00 88 ARG A CA 1
ATOM 756 C C . ARG A 1 88 ? -8.064 -11.086 4.758 1.00 94.00 88 ARG A C 1
ATOM 758 O O . ARG A 1 88 ? -7.074 -11.788 4.618 1.00 94.00 88 ARG A O 1
ATOM 765 N N . GLN A 1 89 ? -8.295 -10.000 4.024 1.00 94.19 89 GLN A N 1
ATOM 766 C CA . GLN A 1 89 ? -7.422 -9.522 2.947 1.00 94.19 89 GLN A CA 1
ATOM 767 C C . GLN A 1 89 ? -6.032 -9.089 3.437 1.00 94.19 89 GLN A C 1
ATOM 769 O O . GLN A 1 89 ? -5.090 -9.022 2.650 1.00 94.19 89 GLN A O 1
ATOM 774 N N . VAL A 1 90 ? -5.894 -8.776 4.725 1.00 94.88 90 VAL A N 1
ATOM 775 C CA . VAL A 1 90 ? -4.606 -8.488 5.355 1.00 94.88 90 VAL A CA 1
ATOM 776 C C . VAL A 1 90 ? -4.082 -9.789 5.962 1.00 94.88 90 VAL A C 1
ATOM 778 O O . VAL A 1 90 ? -4.688 -10.328 6.882 1.00 94.88 90 VAL A O 1
ATOM 781 N N . ASP A 1 91 ? -2.947 -10.308 5.506 1.00 91.25 91 ASP A N 1
ATOM 782 C CA . ASP A 1 91 ? -2.437 -11.586 6.038 1.00 91.25 91 ASP A CA 1
ATOM 783 C C . ASP A 1 91 ? -1.705 -11.411 7.378 1.00 91.25 91 ASP A C 1
ATOM 785 O O . ASP A 1 91 ? -1.779 -12.244 8.284 1.00 91.25 91 ASP A O 1
ATOM 789 N N . SER A 1 92 ? -0.997 -10.290 7.532 1.00 95.06 92 SER A N 1
ATOM 790 C CA . SER A 1 92 ? -0.145 -10.048 8.695 1.00 95.06 92 SER A CA 1
ATOM 791 C C . SER A 1 92 ? -0.957 -9.635 9.924 1.00 95.06 92 SER A C 1
ATOM 793 O O . SER A 1 92 ? -1.556 -8.561 9.967 1.00 95.06 92 SER A O 1
ATOM 795 N N . SER A 1 93 ? -0.929 -10.474 10.964 1.00 93.75 93 SER A N 1
ATOM 796 C CA . SER A 1 93 ? -1.606 -10.187 12.236 1.00 93.75 93 SER A CA 1
ATOM 797 C C . SER A 1 93 ? -1.016 -8.981 12.968 1.00 93.75 93 SER A C 1
ATOM 799 O O . SER A 1 93 ? -1.777 -8.206 13.542 1.00 93.75 93 SER A O 1
ATOM 801 N N . SER A 1 94 ? 0.308 -8.796 12.925 1.00 95.25 94 SER A N 1
ATOM 802 C CA . SER A 1 94 ? 0.954 -7.622 13.524 1.00 95.25 94 SER A CA 1
ATOM 803 C C . SER A 1 94 ? 0.538 -6.340 12.810 1.00 95.25 94 SER A C 1
ATOM 805 O O . SER A 1 94 ? 0.200 -5.360 13.461 1.00 95.25 94 SER A O 1
ATOM 807 N N . LEU A 1 95 ? 0.447 -6.379 11.478 1.00 95.75 95 LEU A N 1
ATOM 808 C CA . LEU A 1 95 ? 0.048 -5.222 10.680 1.00 95.75 95 LEU A CA 1
ATOM 809 C C . LEU A 1 95 ? -1.388 -4.773 10.984 1.00 95.75 95 LEU A C 1
ATOM 811 O O . LEU A 1 95 ? -1.641 -3.578 11.114 1.00 95.75 95 LEU A O 1
ATOM 815 N N . LYS A 1 96 ? -2.316 -5.725 11.143 1.00 96.38 96 LYS A N 1
ATOM 816 C CA . LYS A 1 96 ? -3.696 -5.433 11.571 1.00 96.38 96 LYS A CA 1
ATOM 817 C C . LYS A 1 96 ? -3.728 -4.716 12.914 1.00 96.38 96 LYS A C 1
ATOM 819 O O . LYS A 1 96 ? -4.438 -3.727 13.072 1.00 96.38 96 LYS A O 1
ATOM 824 N N . GLU A 1 97 ? -2.962 -5.225 13.876 1.00 96.69 97 GLU A N 1
ATOM 825 C CA . GLU A 1 97 ? -2.899 -4.649 15.216 1.00 96.69 97 GLU A CA 1
ATOM 826 C C . GLU A 1 97 ? -2.270 -3.249 15.202 1.00 96.69 97 GLU A C 1
ATOM 828 O O . GLU A 1 97 ? -2.750 -2.355 15.899 1.00 96.69 97 GLU A O 1
ATOM 833 N N . ASP A 1 98 ? -1.242 -3.031 14.383 1.00 96.56 98 ASP A N 1
ATOM 834 C CA . ASP A 1 98 ? -0.616 -1.719 14.215 1.00 96.56 98 ASP A CA 1
ATOM 835 C C . ASP A 1 98 ? -1.601 -0.698 13.634 1.00 96.56 98 ASP A C 1
ATOM 837 O O . ASP A 1 98 ? -1.725 0.406 14.170 1.00 96.56 98 ASP A O 1
ATOM 841 N N . TRP A 1 99 ? -2.364 -1.067 12.599 1.00 96.50 99 TRP A N 1
ATOM 842 C CA . TRP A 1 99 ? -3.395 -0.196 12.020 1.00 96.50 99 TRP A CA 1
ATOM 843 C C . TRP A 1 99 ? -4.546 0.077 12.984 1.00 96.50 99 TRP A C 1
ATOM 845 O O . TRP A 1 99 ? -5.021 1.209 13.062 1.00 96.50 99 TRP A O 1
ATOM 855 N N . PHE A 1 100 ? -4.955 -0.919 13.771 1.00 96.31 100 PHE A N 1
ATOM 856 C CA . PHE A 1 100 ? -5.924 -0.725 14.846 1.00 96.31 100 PHE A CA 1
ATOM 857 C C . PHE A 1 100 ? -5.419 0.281 15.890 1.00 96.31 100 PHE A C 1
ATOM 859 O O . PHE A 1 100 ? -6.125 1.229 16.230 1.00 96.31 100 PHE A O 1
ATOM 866 N N . LYS A 1 101 ? -4.177 0.130 16.367 1.00 94.44 101 LYS A N 1
ATOM 867 C CA . LYS A 1 101 ? -3.566 1.067 17.325 1.00 94.44 101 LYS A CA 1
ATOM 868 C C . LYS A 1 101 ? -3.450 2.474 16.748 1.00 94.44 101 LYS A C 1
ATOM 870 O O . LYS A 1 101 ? -3.648 3.444 17.476 1.00 94.44 101 LYS A O 1
ATOM 875 N N . GLU A 1 102 ? -3.105 2.594 15.469 1.00 94.38 102 GLU A N 1
ATOM 876 C CA . GLU A 1 102 ? -3.055 3.872 14.760 1.00 94.38 102 GLU A CA 1
ATOM 877 C C . GLU A 1 102 ? -4.437 4.537 14.727 1.00 94.38 102 GLU A C 1
ATOM 879 O O . GLU A 1 102 ? -4.556 5.695 15.115 1.00 94.38 102 GLU A O 1
ATOM 884 N N . TYR A 1 103 ? -5.489 3.788 14.390 1.00 94.44 103 TYR A N 1
ATOM 885 C CA . TYR A 1 103 ? -6.867 4.278 14.422 1.00 94.44 103 TYR A CA 1
ATOM 886 C C . TYR A 1 103 ? -7.322 4.686 15.837 1.00 94.44 103 TYR A C 1
ATOM 888 O O . TYR A 1 103 ? -7.857 5.773 16.039 1.00 94.44 103 TYR A O 1
ATOM 896 N N . CYS A 1 104 ? -7.032 3.890 16.870 1.00 92.25 104 CYS A N 1
ATOM 897 C CA . CYS A 1 104 ? -7.344 4.275 18.252 1.00 92.25 104 CYS A CA 1
ATOM 898 C C . CYS A 1 104 ? -6.661 5.589 18.670 1.00 92.25 104 CYS A C 1
ATOM 900 O O . CYS A 1 104 ? -7.225 6.335 19.473 1.00 92.25 104 CYS A O 1
ATOM 902 N N . LYS A 1 105 ? -5.468 5.893 18.135 1.00 90.25 105 LYS A N 1
ATOM 903 C CA . LYS A 1 105 ? -4.782 7.173 18.372 1.00 90.25 105 LYS A CA 1
ATOM 904 C C . LYS A 1 105 ? -5.499 8.340 17.694 1.00 90.25 105 LYS A C 1
ATOM 906 O O . LYS A 1 105 ? -5.590 9.396 18.316 1.00 90.25 105 LYS A O 1
ATOM 911 N N . THR A 1 106 ? -6.051 8.179 16.489 1.00 88.50 106 THR A N 1
ATOM 912 C CA . THR A 1 106 ? -6.773 9.277 15.813 1.00 88.50 106 THR A CA 1
ATOM 913 C C . THR A 1 106 ? -8.029 9.695 16.582 1.00 88.50 106 THR A C 1
ATOM 915 O O . THR A 1 106 ? -8.298 10.887 16.700 1.00 88.50 106 THR A O 1
ATOM 918 N N . LEU A 1 107 ? -8.712 8.747 17.239 1.00 83.81 107 LEU A N 1
ATOM 919 C CA . LEU A 1 107 ? -9.849 9.028 18.134 1.00 83.81 107 LEU A CA 1
ATOM 920 C C . LEU A 1 107 ? -9.471 9.888 19.357 1.00 83.81 107 LEU A C 1
ATOM 922 O O . LEU A 1 107 ? -10.334 10.483 20.003 1.00 83.81 107 LEU A O 1
ATOM 926 N N . THR A 1 108 ? -8.185 9.950 19.719 1.00 68.69 108 THR A N 1
ATOM 927 C CA . THR A 1 108 ? -7.710 10.805 20.820 1.00 68.69 108 THR A CA 1
ATOM 928 C C . THR A 1 108 ? -7.561 12.257 20.393 1.00 68.69 108 THR A C 1
ATOM 930 O O . THR A 1 108 ? -7.835 13.150 21.192 1.00 68.69 108 THR A O 1
ATOM 933 N N . SER A 1 109 ? -7.182 12.496 19.137 1.00 59.56 109 SER A N 1
ATOM 934 C CA . SER A 1 109 ? -7.000 13.836 18.584 1.00 59.56 109 SER A CA 1
ATOM 935 C C . SER A 1 109 ? -8.338 14.535 18.343 1.00 59.56 109 SER A C 1
ATOM 937 O O . SER A 1 109 ? -8.477 15.682 18.749 1.00 59.56 109 SER A O 1
ATOM 939 N N . GLU A 1 110 ? -9.344 13.844 17.798 1.00 56.09 110 GLU A N 1
ATOM 940 C CA . GLU A 1 110 ? -10.684 14.424 17.578 1.00 56.09 110 GLU A CA 1
ATOM 941 C C . GLU A 1 110 ? -11.367 14.841 18.890 1.00 56.09 110 GLU A C 1
ATOM 943 O O . GLU A 1 110 ? -11.922 15.933 18.981 1.00 56.09 110 GLU A O 1
ATOM 948 N N . ASN A 1 111 ? -11.238 14.038 19.952 1.00 49.81 111 ASN A N 1
ATOM 949 C CA . ASN A 1 111 ? -11.756 14.407 21.275 1.00 49.81 111 ASN A CA 1
ATOM 950 C C . ASN A 1 111 ? -10.960 15.545 21.936 1.00 49.81 111 ASN A C 1
ATOM 952 O O . ASN A 1 111 ? -11.516 16.307 22.722 1.00 49.81 111 ASN A O 1
ATOM 956 N N . SER A 1 112 ? -9.667 15.684 21.625 1.00 50.06 112 SER A N 1
ATOM 957 C CA . SER A 1 112 ? -8.832 16.751 22.197 1.00 50.06 112 SER A CA 1
ATOM 958 C C . SER A 1 112 ? -9.163 18.123 21.606 1.00 50.06 112 SER A C 1
ATOM 960 O O . SER A 1 112 ? -9.106 19.116 22.323 1.00 50.06 112 SER A O 1
ATOM 962 N N . VAL A 1 113 ? -9.547 18.186 20.325 1.00 53.28 113 VAL A N 1
ATOM 963 C CA . VAL A 1 113 ? -9.958 19.443 19.671 1.00 53.28 113 VAL A CA 1
ATOM 964 C C . VAL A 1 113 ? -11.257 19.968 20.287 1.00 53.28 113 VAL A C 1
ATOM 966 O O . VAL A 1 113 ? -11.305 21.123 20.697 1.00 53.28 113 VAL A O 1
ATOM 969 N N . ILE A 1 114 ? -12.261 19.104 20.482 1.00 54.88 114 ILE A N 1
ATOM 970 C CA . ILE A 1 114 ? -13.549 19.510 21.073 1.00 54.88 114 ILE A CA 1
ATOM 971 C C . ILE A 1 114 ? -13.393 19.962 22.533 1.00 54.88 114 ILE A C 1
ATOM 973 O O . ILE A 1 114 ? -14.018 20.938 22.942 1.00 54.88 114 ILE A O 1
ATOM 977 N N . ILE A 1 115 ? -12.544 19.300 23.329 1.00 56.94 115 ILE A N 1
ATOM 978 C CA . ILE A 1 115 ? -12.295 19.711 24.723 1.00 56.94 115 ILE A CA 1
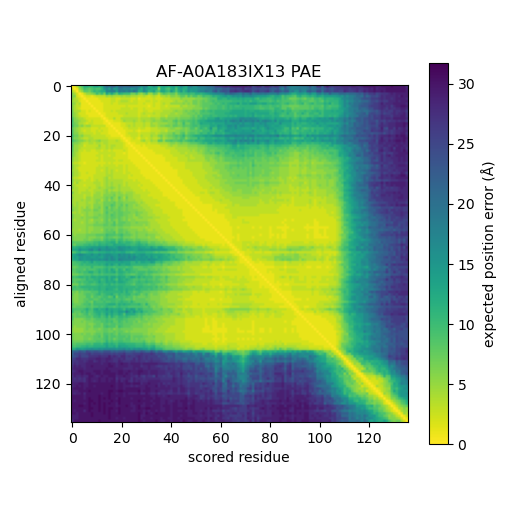ATOM 979 C C . ILE A 1 115 ? -11.575 21.066 24.777 1.00 56.94 115 ILE A C 1
ATOM 981 O O . ILE A 1 115 ? -11.925 21.904 25.610 1.00 56.94 115 ILE A O 1
ATOM 985 N N . ASN A 1 116 ? -10.614 21.309 23.882 1.00 53.72 116 ASN A N 1
ATOM 986 C CA . ASN A 1 116 ? -9.919 22.595 23.810 1.00 53.72 116 ASN A CA 1
ATOM 987 C C . ASN A 1 116 ? -10.861 23.731 23.369 1.00 53.72 116 ASN A C 1
ATOM 989 O O . ASN A 1 116 ? -10.826 24.809 23.964 1.00 53.72 116 ASN A O 1
ATOM 993 N N . ASP A 1 117 ? -11.758 23.474 22.413 1.00 55.19 117 ASP A N 1
ATOM 994 C CA . ASP A 1 117 ? -12.761 24.449 21.969 1.00 55.19 117 ASP A CA 1
ATOM 995 C C . ASP A 1 117 ? -13.824 24.721 23.047 1.00 55.19 117 ASP A C 1
ATOM 997 O O . ASP A 1 117 ? -14.228 25.868 23.240 1.00 55.19 117 ASP A O 1
ATOM 1001 N N . MET A 1 118 ? -14.232 23.706 23.818 1.00 59.09 118 MET A N 1
ATOM 1002 C CA . MET A 1 118 ? -15.161 23.869 24.946 1.00 59.09 118 MET A CA 1
ATOM 1003 C C . MET A 1 118 ? -14.540 24.643 26.112 1.00 59.09 118 MET A C 1
ATOM 1005 O O . MET A 1 118 ? -15.204 25.500 26.697 1.00 59.09 118 MET A O 1
ATOM 1009 N N . HIS A 1 119 ? -13.265 24.399 26.434 1.00 58.88 119 HIS A N 1
ATOM 1010 C CA . HIS A 1 119 ? -12.544 25.192 27.434 1.00 58.88 119 HIS A CA 1
ATOM 1011 C C . HIS A 1 119 ? -12.411 26.661 27.010 1.00 58.88 119 HIS A C 1
ATOM 1013 O O . HIS A 1 119 ? -12.580 27.550 27.845 1.00 58.88 119 HIS A O 1
ATOM 1019 N N . HIS A 1 120 ? -12.173 26.932 25.723 1.00 57.78 120 HIS A N 1
ATOM 1020 C CA . HIS A 1 120 ? -12.141 28.294 25.189 1.00 57.78 120 HIS A CA 1
ATOM 1021 C C . HIS A 1 120 ? -13.528 28.963 25.218 1.00 57.78 120 HIS A C 1
ATOM 1023 O O . HIS A 1 120 ? -13.647 30.118 25.627 1.00 57.78 120 HIS A O 1
ATOM 1029 N N . PHE A 1 121 ? -14.596 28.234 24.874 1.00 61.69 121 PHE A N 1
ATOM 1030 C CA . PHE A 1 121 ? -15.972 28.742 24.949 1.00 61.69 121 PHE A CA 1
ATOM 1031 C C . PHE A 1 121 ? -16.399 29.083 26.383 1.00 61.69 121 PHE A C 1
ATOM 1033 O O . PHE A 1 121 ? -16.988 30.139 26.622 1.00 61.69 121 PHE A O 1
ATOM 1040 N N . LEU A 1 122 ? -16.063 28.226 27.351 1.00 63.31 122 LEU A N 1
ATOM 1041 C CA . LEU A 1 122 ? -16.333 28.482 28.766 1.00 63.31 122 LEU A CA 1
ATOM 1042 C C . LEU A 1 122 ? -15.536 29.692 29.272 1.00 63.31 122 LEU A C 1
ATOM 1044 O O . LEU A 1 122 ? -16.107 30.547 29.949 1.00 63.31 122 LEU A O 1
ATOM 1048 N N . PHE A 1 123 ? -14.266 29.826 28.879 1.00 62.53 123 PHE A N 1
ATOM 1049 C CA . PHE A 1 123 ? -13.432 30.980 29.225 1.00 62.53 123 PHE A CA 1
ATOM 1050 C C . PHE A 1 123 ? -13.998 32.305 28.683 1.00 62.53 123 PHE A C 1
ATOM 1052 O O . PHE A 1 123 ? -14.081 33.285 29.420 1.00 62.53 123 PHE A O 1
ATOM 1059 N N . LEU A 1 124 ? -14.480 32.330 27.434 1.00 59.22 124 LEU A N 1
ATOM 1060 C CA . LEU A 1 124 ? -15.104 33.524 26.851 1.00 59.22 124 LEU A CA 1
ATOM 1061 C C . LEU A 1 124 ? -16.449 33.880 27.505 1.00 59.22 124 LEU A C 1
ATOM 1063 O O . LEU A 1 124 ? -16.765 35.063 27.627 1.00 59.22 124 LEU A O 1
ATOM 1067 N N . SER A 1 125 ? -17.225 32.888 27.957 1.00 59.38 125 SER A N 1
ATOM 1068 C CA . SER A 1 125 ? -18.526 33.127 28.602 1.00 59.38 125 SER A CA 1
ATOM 1069 C C . SER A 1 125 ? -18.414 33.742 30.005 1.00 59.38 125 SER A C 1
ATOM 1071 O O . SER A 1 125 ? -19.268 34.531 30.400 1.00 59.38 125 SER A O 1
ATOM 1073 N N . VAL A 1 126 ? -17.340 33.436 30.742 1.00 60.84 126 VAL A N 1
ATOM 1074 C CA . VAL A 1 126 ? -17.099 33.953 32.103 1.00 60.84 126 VAL A CA 1
ATOM 1075 C C . VAL A 1 126 ? -16.496 35.367 32.087 1.00 60.84 126 VAL A C 1
ATOM 1077 O O . VAL A 1 126 ? -16.611 36.096 33.069 1.00 60.84 126 VAL A O 1
ATOM 1080 N N . SER A 1 127 ? -15.896 35.797 30.970 1.00 59.38 127 SER A N 1
ATOM 1081 C CA . SER A 1 127 ? -15.238 37.108 30.843 1.00 59.38 127 SER A CA 1
ATOM 1082 C C . SER A 1 127 ? -16.087 38.219 30.212 1.00 59.38 127 SER A C 1
ATOM 1084 O O . SER A 1 127 ? -15.554 39.300 29.971 1.00 59.38 127 SER A O 1
ATOM 1086 N N . GLN A 1 128 ? -17.384 38.019 29.955 1.00 53.44 128 GLN A N 1
ATOM 1087 C CA . GLN A 1 128 ? -18.263 39.112 29.514 1.00 53.44 128 GLN A CA 1
ATOM 1088 C C . GLN A 1 128 ? -18.893 39.812 30.734 1.00 53.44 128 GLN A C 1
ATOM 1090 O O . GLN A 1 128 ? -19.777 39.233 31.370 1.00 53.44 128 GLN A O 1
ATOM 1095 N N . PRO A 1 129 ? -18.489 41.047 31.093 1.00 60.94 129 PRO A N 1
ATOM 1096 C CA . PRO A 1 129 ? -19.215 41.810 32.097 1.00 60.94 129 PRO A CA 1
ATOM 1097 C C . PRO A 1 129 ? -20.593 42.173 31.535 1.00 60.94 129 PRO A C 1
ATOM 1099 O O . PRO A 1 129 ? -20.681 42.800 30.476 1.00 60.94 129 PRO A O 1
ATOM 1102 N N . TYR A 1 130 ? -21.654 41.783 32.251 1.00 58.09 130 TYR A N 1
ATOM 1103 C CA . TYR A 1 130 ? -23.031 42.217 31.999 1.00 58.09 130 TYR A CA 1
ATOM 1104 C C . TYR A 1 130 ? -23.038 43.722 31.702 1.00 58.09 130 TYR A C 1
ATOM 1106 O O . TYR A 1 130 ? -22.737 44.527 32.581 1.00 58.09 130 TYR A O 1
ATOM 1114 N N . GLN A 1 131 ? -23.350 44.101 30.462 1.00 60.94 131 GLN A N 1
ATOM 1115 C CA . GLN A 1 131 ? -23.598 45.497 30.120 1.00 60.94 131 GLN A CA 1
ATOM 1116 C C . GLN A 1 131 ? -25.028 45.814 30.574 1.00 60.94 131 GLN A C 1
ATOM 1118 O O . GLN A 1 131 ? -25.964 45.211 30.040 1.00 60.94 131 GLN A O 1
ATOM 1123 N N . PRO A 1 132 ? -25.246 46.694 31.566 1.00 55.06 132 PRO A N 1
ATOM 1124 C CA . PRO A 1 132 ? -26.597 47.096 31.914 1.00 55.06 132 PRO A CA 1
ATOM 1125 C C . PRO A 1 132 ? -27.190 47.895 30.750 1.00 55.06 132 PRO A C 1
ATOM 1127 O O . PRO A 1 132 ? -26.605 48.873 30.284 1.00 55.06 132 PRO A O 1
ATOM 1130 N N . VAL A 1 133 ? -28.363 47.473 30.278 1.00 60.88 133 VAL A N 1
ATOM 1131 C CA . VAL A 1 133 ? -29.177 48.271 29.361 1.00 60.88 133 VAL A CA 1
ATOM 1132 C C . VAL A 1 133 ? -29.685 49.500 30.115 1.00 60.88 133 VAL A C 1
ATOM 1134 O O . VAL A 1 133 ? -30.579 49.402 30.954 1.00 60.88 133 VAL A O 1
ATOM 1137 N N . PHE A 1 134 ? -29.095 50.664 29.850 1.00 59.06 134 PHE A N 1
ATOM 1138 C CA . PHE A 1 134 ? -29.648 51.928 30.323 1.00 59.06 134 PHE A CA 1
ATOM 1139 C C . PHE A 1 134 ? -30.882 52.264 29.479 1.00 59.06 134 PHE A C 1
ATOM 1141 O O . PHE A 1 134 ? -30.777 52.581 28.297 1.00 59.06 134 PHE A O 1
ATOM 1148 N N . LEU A 1 135 ? -32.059 52.141 30.093 1.00 52.34 135 LEU A N 1
ATOM 1149 C CA . LEU A 1 135 ? -33.290 52.775 29.629 1.00 52.34 135 LEU A CA 1
ATOM 1150 C C . LEU A 1 135 ? -33.266 54.234 30.098 1.00 52.34 135 LEU A C 1
ATOM 1152 O O . LEU A 1 135 ? -33.283 54.484 31.305 1.00 52.34 135 LEU A O 1
ATOM 1156 N N . GLY A 1 136 ? -33.218 55.168 29.147 1.00 50.19 136 GLY A N 1
ATOM 1157 C CA . GLY A 1 136 ? -33.263 56.613 29.382 1.00 50.19 136 GLY A CA 1
ATOM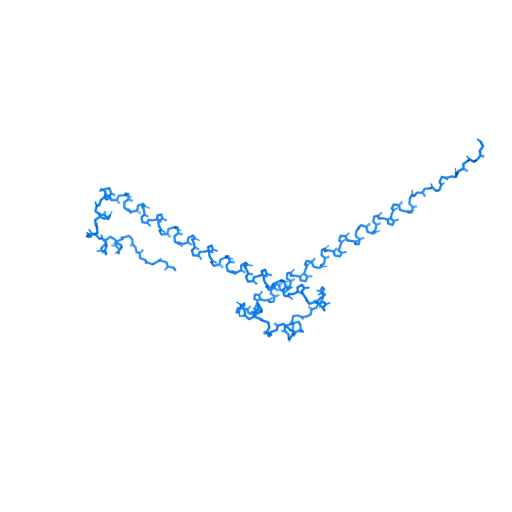 1158 C C . GLY A 1 136 ? -32.840 57.396 28.155 1.00 50.19 136 GLY A C 1
ATOM 1159 O O . GLY A 1 136 ? -31.617 57.600 28.012 1.00 50.19 136 GLY A O 1
#

pLDDT: mean 84.46, std 15.12, range [49.81, 96.94]

Mean predicted aligned error: 11.78 Å

Solvent-accessible surface area (backbone atoms only — not comparable to full-atom values): 8135 Å² total; per-residue (Å²): 132,93,80,77,51,70,66,59,48,46,70,73,40,60,82,38,67,75,56,57,70,48,81,49,67,69,58,54,52,49,55,49,52,51,49,54,50,48,53,56,48,49,56,53,49,51,55,48,50,54,51,51,51,50,48,50,51,36,51,51,57,53,69,72,40,87,82,69,48,71,82,59,54,66,81,60,56,48,73,76,44,62,85,39,66,54,51,58,72,51,82,54,66,67,59,54,51,51,53,48,53,52,51,31,50,53,58,50,52,62,55,48,52,56,51,54,51,49,53,50,52,55,53,57,63,74,67,59,77,86,76,80,85,80,86,129

Foldseek 3Di:
DDDDDLVNVCVVCVVPPVLVVPPDPVVSNVVVVVVVVVVVVVVVVVVVVLVVVLLVLLLVVVVVDPPDELPDDPVVVCVVCVPPPSNVSDPDPVVSVVSSNVSSVVNVVVVVVVVVVVVVVVVVVVPDDDDDPDDD